Protein AF-V5HB45-F1 (afdb_monomer)

pLDDT: mean 86.49, std 7.19, range [60.03, 95.88]

Solvent-accessible surface area (backbone atoms only — not comparable to full-atom values): 7200 Å² total; per-residue (Å²): 120,46,79,77,49,61,48,100,83,71,48,75,40,68,48,76,88,72,65,58,71,61,53,51,50,64,52,51,70,36,66,66,54,43,49,40,43,73,62,66,76,85,53,87,96,56,84,81,51,80,66,71,38,63,79,40,69,73,33,72,86,61,54,87,64,83,85,69,85,47,71,47,75,51,73,52,77,48,60,89,58,63,80,86,45,102,57,49,88,73,55,70,43,77,48,79,50,74,44,58,63,44,41,49,76,93,74,44,82,130

Foldseek 3Di:
DAWPQADPVRHTDDDDDDPPVVVVVVQCVPVVSVVQLLPDDDDPPDDQAPCVDPVNVVDPVNPDDSPDWDKDKDKDKDAPDDCPDPCHPPRIDIDIDMWTRSGRPVPTDD

Radius of gyration: 19.31 Å; Cα contacts (8 Å, |Δi|>4): 112; chains: 1; bounding box: 42×29×54 Å

Mean predicted aligned error: 6.58 Å

Organism: Ixodes ricinus (NCBI:txid34613)

Structure (mmCIF, N/CA/C/O backbone):
data_AF-V5HB45-F1
#
_entry.id   AF-V5HB4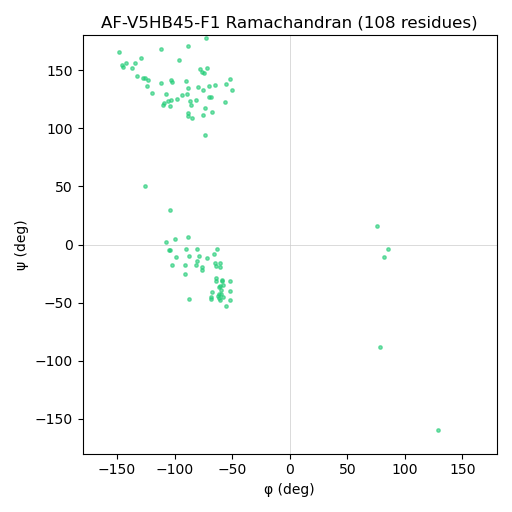5-F1
#
loop_
_atom_site.group_PDB
_atom_site.id
_atom_site.type_symbol
_atom_site.label_atom_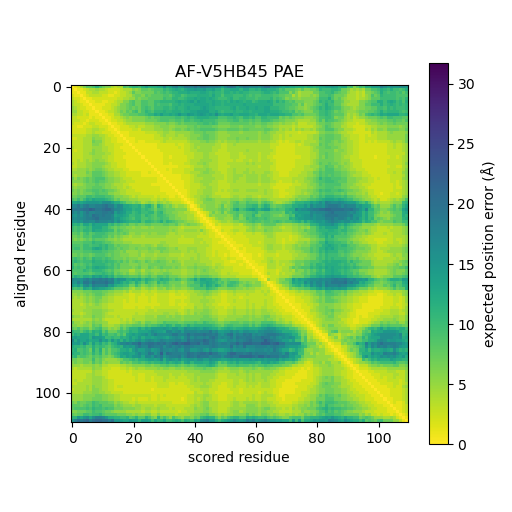id
_atom_site.label_alt_id
_atom_site.label_comp_id
_atom_site.label_asym_id
_atom_site.label_entity_id
_atom_site.label_seq_id
_atom_site.pdbx_PDB_ins_code
_atom_site.Cartn_x
_atom_site.Cartn_y
_atom_site.Cartn_z
_atom_site.occupancy
_atom_site.B_iso_or_equiv
_atom_site.auth_seq_id
_atom_site.auth_comp_id
_atom_site.auth_asym_id
_atom_site.auth_atom_id
_atom_site.pdbx_PDB_model_num
ATOM 1 N N . THR A 1 1 ? -16.562 1.442 9.912 1.00 79.19 1 THR A N 1
ATOM 2 C CA . THR A 1 1 ? -16.160 0.437 10.910 1.00 79.19 1 THR A CA 1
ATOM 3 C C . THR A 1 1 ? -16.796 -0.895 10.590 1.00 79.19 1 THR A C 1
ATOM 5 O O . THR A 1 1 ? -18.017 -0.965 10.534 1.00 79.19 1 THR A O 1
ATOM 8 N N . VAL A 1 2 ? -15.989 -1.921 10.344 1.00 89.31 2 VAL A N 1
ATOM 9 C CA . VAL A 1 2 ? -16.432 -3.307 10.114 1.00 89.31 2 VAL A CA 1
ATOM 10 C C . VAL A 1 2 ? -15.962 -4.154 11.299 1.00 89.31 2 VAL A C 1
ATOM 12 O O . VAL A 1 2 ? -14.859 -3.931 11.795 1.00 89.31 2 VAL A O 1
ATOM 15 N N . SER A 1 3 ? -16.793 -5.078 11.785 1.00 91.19 3 SER A N 1
ATOM 16 C CA . SER A 1 3 ? -16.433 -5.965 12.901 1.00 91.19 3 SER A CA 1
ATOM 17 C C . SER A 1 3 ? -15.552 -7.118 12.417 1.00 91.19 3 SER A C 1
ATOM 19 O O . SER A 1 3 ? -15.830 -7.707 11.375 1.00 91.19 3 SER A O 1
ATOM 21 N N . LEU A 1 4 ? -14.493 -7.414 13.172 1.00 91.31 4 LEU A N 1
ATOM 22 C CA . LEU A 1 4 ? -13.587 -8.547 12.949 1.00 91.31 4 LEU A CA 1
ATOM 23 C C . LEU A 1 4 ? -13.908 -9.749 13.848 1.00 91.31 4 LEU A C 1
ATOM 25 O O . LEU A 1 4 ? -13.371 -10.830 13.634 1.00 91.31 4 LEU A O 1
ATOM 29 N N . GLY A 1 5 ? -14.775 -9.559 14.845 1.00 92.75 5 GLY A N 1
ATOM 30 C CA . GLY A 1 5 ? -15.096 -10.549 15.866 1.00 92.75 5 GLY A CA 1
ATOM 31 C C . GLY A 1 5 ? -14.976 -9.968 17.271 1.00 92.75 5 GLY A C 1
ATOM 32 O O . GLY A 1 5 ? -15.026 -8.751 17.466 1.00 92.75 5 GLY A O 1
ATOM 33 N N . THR A 1 6 ? -14.834 -10.857 18.245 1.00 93.38 6 THR A N 1
ATOM 34 C CA . THR A 1 6 ? -14.691 -10.537 19.667 1.00 93.38 6 THR A CA 1
ATOM 35 C C . THR A 1 6 ? -13.407 -11.157 20.198 1.00 93.38 6 THR A C 1
ATOM 37 O O . THR A 1 6 ? -13.112 -12.314 19.897 1.00 93.38 6 THR A O 1
ATOM 40 N N . ASP A 1 7 ? -12.659 -10.396 20.994 1.00 87.06 7 ASP A N 1
ATOM 41 C CA . ASP A 1 7 ? -11.449 -10.876 21.652 1.00 87.06 7 ASP A CA 1
ATOM 42 C C . ASP A 1 7 ? -11.771 -11.845 22.809 1.00 87.06 7 ASP A C 1
ATOM 44 O O . ASP A 1 7 ? -12.928 -12.091 23.167 1.00 87.06 7 ASP A O 1
ATOM 48 N N . VAL A 1 8 ? -10.721 -12.382 23.438 1.00 89.56 8 VAL A N 1
ATOM 49 C CA . VAL A 1 8 ? -10.828 -13.303 24.586 1.00 89.56 8 VAL A CA 1
ATOM 50 C C . VAL A 1 8 ? -11.525 -12.696 25.812 1.00 89.56 8 VAL A C 1
ATOM 52 O O . VAL A 1 8 ? -11.942 -13.435 26.701 1.00 89.56 8 VAL A O 1
ATOM 55 N N . ASN A 1 9 ? -11.664 -11.370 25.869 1.00 88.69 9 ASN A N 1
ATOM 56 C CA . ASN A 1 9 ? -12.336 -10.639 26.943 1.00 88.69 9 ASN A CA 1
ATOM 57 C C . ASN A 1 9 ? -13.776 -10.244 26.564 1.00 88.69 9 ASN A C 1
ATOM 59 O O . ASN A 1 9 ? -14.433 -9.525 27.320 1.00 88.69 9 ASN A O 1
ATOM 63 N N . GLY A 1 10 ? -14.269 -10.675 25.398 1.00 89.69 10 GLY A N 1
ATOM 64 C CA . GLY A 1 10 ? -15.597 -10.327 24.895 1.00 89.69 10 GLY A CA 1
ATOM 65 C C . GLY A 1 10 ? -15.702 -8.902 24.347 1.00 89.69 10 GLY A C 1
ATOM 66 O O . GLY A 1 10 ? -16.815 -8.405 24.157 1.00 89.69 10 GLY A O 1
ATOM 67 N N . LYS A 1 11 ? -14.580 -8.227 24.074 1.00 88.56 11 LYS A N 1
ATOM 68 C CA . LYS A 1 11 ? -14.565 -6.902 23.448 1.00 88.56 11 LYS A CA 1
ATOM 69 C C . LYS A 1 11 ? -14.553 -7.038 21.928 1.00 88.56 11 LYS A C 1
ATOM 71 O O . LYS A 1 11 ? -13.795 -7.824 21.375 1.00 88.56 11 LYS A O 1
ATOM 76 N N . ALA A 1 12 ? -15.390 -6.259 21.245 1.00 90.44 12 ALA A N 1
ATOM 77 C CA . ALA A 1 12 ? -15.440 -6.268 19.789 1.00 90.44 12 ALA A CA 1
ATOM 78 C C . ALA A 1 12 ? -14.161 -5.675 19.179 1.00 90.44 12 ALA A C 1
ATOM 80 O O . ALA A 1 12 ? -13.812 -4.522 19.458 1.00 90.44 12 ALA A O 1
ATOM 81 N N . ASP A 1 13 ? -13.540 -6.436 18.285 1.00 90.50 13 ASP A N 1
ATOM 82 C CA . ASP A 1 13 ? -12.489 -5.953 17.403 1.00 90.50 13 ASP A CA 1
ATOM 83 C C . ASP A 1 13 ? -13.104 -5.429 16.111 1.00 90.50 13 ASP A C 1
ATOM 85 O O . ASP A 1 13 ? -14.088 -5.954 15.573 1.00 90.50 13 ASP A O 1
ATOM 89 N N . THR A 1 14 ? -12.541 -4.333 15.615 1.00 92.94 14 THR A N 1
ATOM 90 C CA . THR A 1 14 ? -13.065 -3.639 14.443 1.00 92.94 14 THR A CA 1
ATOM 91 C C . THR A 1 14 ? -11.938 -3.109 13.578 1.00 92.94 14 THR A C 1
ATOM 93 O O . THR A 1 14 ? -10.847 -2.838 14.074 1.00 92.94 14 THR A O 1
ATOM 96 N N . PHE A 1 15 ? -12.216 -2.900 12.293 1.00 93.00 15 PHE A N 1
ATOM 97 C CA . PHE A 1 15 ? -11.305 -2.199 11.397 1.00 93.00 15 PHE A CA 1
ATOM 98 C C . PHE A 1 15 ? -12.004 -1.086 10.621 1.00 93.00 15 PHE A C 1
ATOM 100 O O . PHE A 1 15 ? -13.233 -1.051 10.465 1.00 93.00 15 PHE A O 1
ATOM 107 N N . GLN A 1 16 ? -11.189 -0.161 10.120 1.00 93.38 16 GLN A N 1
ATOM 108 C CA . GLN A 1 16 ? -11.615 0.866 9.181 1.00 93.38 16 GLN A CA 1
ATOM 109 C C . GLN A 1 16 ? -11.119 0.496 7.791 1.00 93.38 16 GLN A C 1
ATOM 111 O O . GLN A 1 16 ? -9.921 0.359 7.564 1.00 93.38 16 GLN A O 1
ATOM 116 N N . HIS A 1 17 ? -12.055 0.312 6.865 1.00 92.31 17 HIS A N 1
ATOM 117 C CA . HIS A 1 17 ? -11.727 -0.016 5.488 1.00 92.31 17 HIS A CA 1
ATOM 118 C C . HIS A 1 17 ? -11.348 1.247 4.717 1.00 92.31 17 HIS A C 1
ATOM 120 O O . HIS A 1 17 ? -12.145 2.182 4.619 1.00 92.31 17 HIS A O 1
ATOM 126 N N . VAL A 1 18 ? -10.160 1.229 4.117 1.00 91.06 18 VAL A N 1
ATOM 127 C CA . VAL A 1 18 ? -9.719 2.229 3.146 1.00 91.06 18 VAL A CA 1
ATOM 128 C C . VAL A 1 18 ? -9.665 1.551 1.771 1.00 91.06 18 VAL A C 1
ATOM 130 O O . VAL A 1 18 ? -8.956 0.556 1.619 1.00 91.06 18 VAL A O 1
ATOM 133 N N . PRO A 1 19 ? -10.425 2.027 0.765 1.00 93.69 19 PRO A N 1
ATOM 134 C CA . PRO A 1 19 ? -10.583 1.320 -0.503 1.00 93.69 19 PRO A CA 1
ATOM 135 C C . PRO A 1 19 ? -9.317 1.408 -1.365 1.00 93.69 19 PRO A C 1
ATOM 137 O O . PRO A 1 19 ? -9.158 2.342 -2.154 1.00 93.69 19 PRO A O 1
ATOM 140 N N . LEU A 1 20 ? -8.453 0.395 -1.259 1.00 92.56 20 LEU A N 1
ATOM 141 C CA . LEU A 1 20 ? -7.156 0.336 -1.943 1.00 92.56 20 LEU A CA 1
ATOM 142 C C . LEU A 1 20 ? -7.271 0.594 -3.451 1.00 92.56 20 LEU A C 1
ATOM 144 O O . LEU A 1 20 ? -6.564 1.443 -3.979 1.00 92.56 20 LEU A O 1
ATOM 148 N N . CYS A 1 21 ? -8.206 -0.063 -4.144 1.00 94.19 21 CYS A N 1
ATOM 149 C CA . CYS A 1 21 ? -8.372 0.119 -5.591 1.00 94.19 21 CYS A CA 1
ATOM 150 C C . CYS A 1 21 ? -8.687 1.574 -5.974 1.00 94.19 21 CYS A C 1
ATOM 152 O O . CYS A 1 21 ? -8.139 2.070 -6.952 1.00 94.19 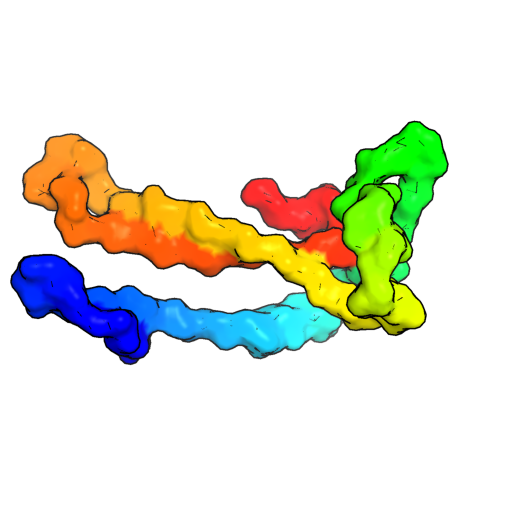21 CYS A O 1
ATOM 154 N N . LYS A 1 22 ? -9.518 2.275 -5.188 1.00 95.88 22 LYS A N 1
ATOM 155 C CA . LYS A 1 22 ? -9.825 3.694 -5.433 1.00 95.88 22 LYS A CA 1
ATOM 156 C C . LYS A 1 22 ? -8.604 4.577 -5.194 1.00 95.88 22 LYS A C 1
ATOM 158 O O . LYS A 1 22 ? -8.349 5.479 -5.979 1.00 95.88 22 LYS A O 1
ATOM 163 N N . MET A 1 23 ? -7.828 4.301 -4.144 1.00 94.44 23 MET A N 1
ATOM 164 C CA . MET A 1 23 ? -6.583 5.033 -3.893 1.00 94.44 23 MET A CA 1
ATOM 165 C C . MET A 1 23 ? -5.585 4.855 -5.036 1.00 94.44 23 MET A C 1
ATOM 167 O O . MET A 1 23 ? -5.013 5.833 -5.504 1.00 94.44 23 MET A O 1
ATOM 171 N N . LEU A 1 24 ? -5.398 3.617 -5.499 1.00 94.31 24 LEU A N 1
ATOM 172 C CA . LEU A 1 24 ? -4.505 3.320 -6.615 1.00 94.31 24 LEU A CA 1
ATOM 173 C C . LEU A 1 24 ? -4.965 4.024 -7.890 1.00 94.31 24 LEU A C 1
ATOM 175 O O . LEU A 1 24 ? -4.132 4.612 -8.563 1.00 94.31 24 LEU A O 1
ATOM 179 N N . GLN A 1 25 ? -6.267 4.032 -8.191 1.00 94.94 25 GLN A N 1
ATOM 180 C CA . GLN A 1 25 ? -6.810 4.792 -9.322 1.00 94.94 25 GLN A CA 1
ATOM 181 C C . GLN A 1 25 ? -6.431 6.273 -9.230 1.00 94.94 25 GLN A C 1
ATOM 183 O O . GLN A 1 25 ? -5.789 6.779 -10.143 1.00 94.94 25 GLN A O 1
ATOM 188 N N . CYS A 1 26 ? -6.701 6.933 -8.099 1.00 95.12 26 CYS A N 1
ATOM 189 C CA . CYS A 1 26 ? -6.349 8.344 -7.918 1.00 95.12 26 CYS A CA 1
ATOM 190 C C . CYS A 1 26 ? -4.837 8.611 -8.037 1.00 95.12 26 CYS A C 1
ATOM 192 O O . CYS A 1 26 ? -4.429 9.650 -8.550 1.00 95.12 26 CYS A O 1
ATOM 194 N N . ILE A 1 27 ? -3.990 7.690 -7.564 1.00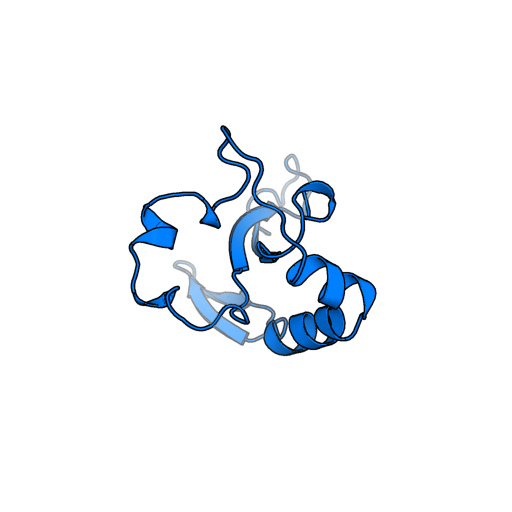 93.12 27 ILE A N 1
ATOM 195 C CA . ILE A 1 27 ? -2.529 7.806 -7.682 1.00 93.12 27 ILE A CA 1
ATOM 196 C C . ILE A 1 27 ? -2.087 7.660 -9.147 1.00 93.12 27 ILE A C 1
ATOM 198 O O . ILE A 1 27 ? -1.260 8.437 -9.621 1.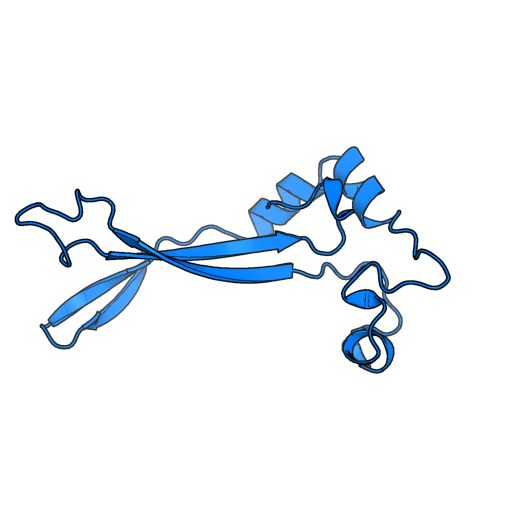00 93.12 27 ILE A O 1
ATOM 202 N N . LEU A 1 28 ? -2.636 6.675 -9.862 1.00 91.44 28 LEU A N 1
ATOM 203 C CA . LEU A 1 28 ? -2.275 6.346 -11.244 1.00 91.44 28 LEU A CA 1
ATOM 204 C C . LEU A 1 28 ? -2.850 7.328 -12.273 1.00 91.44 28 LEU A C 1
ATOM 206 O O . LEU A 1 28 ? -2.306 7.437 -13.367 1.00 91.44 28 LEU A O 1
ATOM 210 N N . GLU A 1 29 ? -3.911 8.057 -11.930 1.00 94.81 29 GLU A N 1
ATOM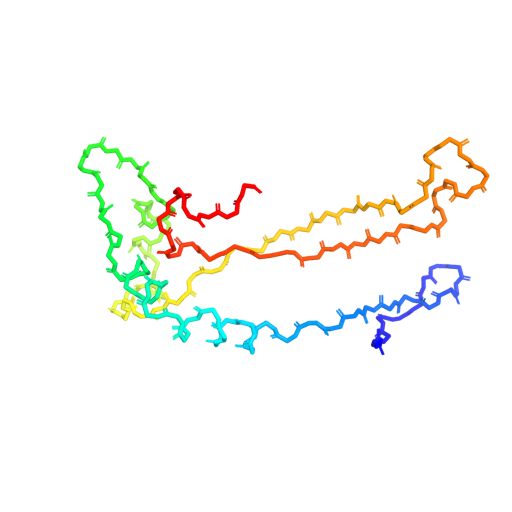 211 C CA . GLU A 1 29 ? -4.451 9.157 -12.740 1.00 94.81 29 GLU A CA 1
ATOM 212 C C . GLU A 1 29 ? -3.465 10.328 -12.871 1.00 94.81 29 GLU A C 1
ATOM 214 O O . GLU A 1 29 ? -3.585 11.140 -13.790 1.00 94.81 29 GLU A O 1
ATOM 219 N N . ASN A 1 30 ? -2.458 10.414 -11.994 1.00 93.81 30 ASN A N 1
ATOM 220 C CA . ASN A 1 30 ? -1.379 11.375 -12.152 1.00 93.81 30 ASN A CA 1
ATOM 221 C C . ASN A 1 30 ? -0.439 10.937 -13.300 1.00 93.81 30 ASN A C 1
ATOM 223 O O . ASN A 1 30 ? 0.238 9.911 -13.180 1.00 93.81 30 ASN A O 1
ATOM 227 N N . PRO A 1 31 ? -0.312 11.727 -14.385 1.00 93.31 31 PRO A N 1
ATOM 228 C CA . PRO A 1 31 ? 0.474 11.338 -15.556 1.00 93.31 31 PRO A CA 1
ATOM 229 C C . PRO A 1 31 ? 1.974 11.184 -15.264 1.00 93.31 31 PRO A C 1
ATOM 231 O O . PRO A 1 31 ? 2.636 10.372 -15.912 1.00 93.31 31 PRO A O 1
ATOM 234 N N . TYR A 1 32 ? 2.517 11.913 -14.282 1.00 91.75 32 TYR A N 1
ATOM 235 C CA . TYR A 1 32 ? 3.917 11.773 -13.873 1.00 91.75 32 TYR A CA 1
ATOM 236 C C . TYR A 1 32 ? 4.154 10.421 -13.197 1.00 91.75 32 TYR A C 1
ATOM 238 O O . TYR A 1 32 ? 5.056 9.686 -13.587 1.00 91.75 32 TYR A O 1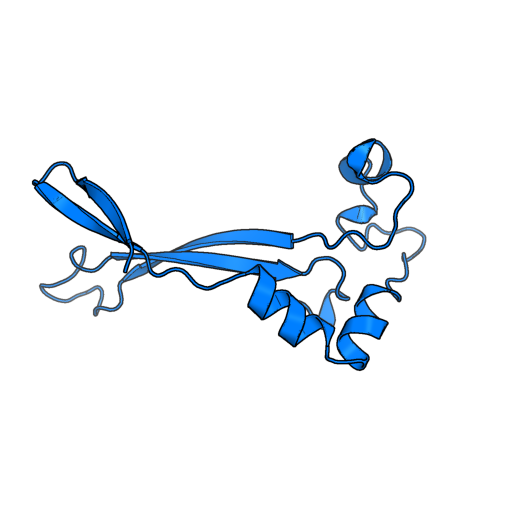
ATOM 246 N N . VAL A 1 33 ? 3.273 10.047 -12.265 1.00 91.19 33 VAL A N 1
ATOM 247 C CA . VAL A 1 33 ? 3.322 8.751 -11.571 1.00 91.19 33 VAL A CA 1
ATOM 248 C C . VAL A 1 33 ? 3.140 7.602 -12.561 1.00 91.19 33 VAL A C 1
ATOM 250 O O . VAL A 1 33 ? 3.882 6.621 -12.517 1.00 91.19 33 VAL A O 1
ATOM 253 N N . TRP A 1 34 ? 2.179 7.727 -13.481 1.00 89.81 34 TRP A N 1
ATOM 254 C CA . TRP A 1 34 ? 1.960 6.734 -14.530 1.00 89.81 34 TRP A CA 1
ATOM 255 C C . TRP A 1 34 ? 3.209 6.534 -15.395 1.00 89.81 34 TRP A C 1
ATOM 257 O O . TRP A 1 34 ? 3.608 5.396 -15.646 1.00 89.81 34 TRP A O 1
ATOM 267 N N . SER A 1 35 ? 3.854 7.627 -15.807 1.00 89.81 35 SER A N 1
ATOM 268 C CA . SER A 1 35 ? 5.121 7.594 -16.543 1.00 89.81 35 SER A CA 1
ATOM 269 C C . SER A 1 35 ? 6.231 6.910 -15.735 1.00 89.81 35 SER A C 1
ATOM 271 O O . SER A 1 35 ? 6.901 6.014 -16.248 1.00 89.81 35 SER A O 1
ATOM 273 N N . ASP A 1 36 ? 6.399 7.266 -14.460 1.00 89.38 36 ASP A N 1
ATOM 274 C CA . ASP A 1 36 ? 7.440 6.699 -13.593 1.00 89.38 36 ASP A CA 1
ATOM 275 C C . ASP A 1 36 ? 7.296 5.182 -13.401 1.00 89.38 36 ASP A C 1
ATOM 277 O O . ASP A 1 36 ? 8.297 4.465 -13.374 1.00 89.38 36 ASP A O 1
ATOM 281 N N . ILE A 1 37 ? 6.060 4.680 -13.326 1.00 87.94 37 ILE A N 1
ATOM 282 C CA . ILE A 1 37 ? 5.758 3.243 -13.205 1.00 87.94 37 ILE A CA 1
ATOM 283 C C . ILE A 1 37 ? 6.211 2.443 -14.429 1.00 87.94 37 ILE A C 1
ATOM 285 O O . ILE A 1 37 ? 6.579 1.275 -14.300 1.00 87.94 37 ILE A O 1
ATOM 289 N N . HIS A 1 38 ? 6.193 3.057 -15.613 1.00 81.19 38 HIS A N 1
ATOM 290 C CA . HIS A 1 38 ? 6.563 2.394 -16.865 1.00 81.19 38 HIS A CA 1
ATOM 291 C C . HIS A 1 38 ? 8.050 2.541 -17.206 1.00 81.19 38 HIS A C 1
ATOM 293 O O . HIS A 1 38 ? 8.568 1.758 -18.000 1.00 81.19 38 HIS A O 1
ATOM 299 N N . ASN A 1 39 ? 8.742 3.500 -16.588 1.00 78.19 39 ASN A N 1
ATOM 300 C CA . ASN A 1 39 ? 10.123 3.864 -16.905 1.00 78.19 39 ASN A CA 1
ATOM 301 C C . ASN A 1 39 ? 11.145 3.336 -15.883 1.00 78.19 39 ASN A C 1
ATOM 303 O O . ASN A 1 39 ? 12.187 3.955 -15.668 1.00 78.19 39 ASN A O 1
ATOM 307 N N . GLN A 1 40 ? 10.877 2.195 -15.239 1.00 72.00 40 GLN A N 1
ATOM 308 C CA . GLN A 1 40 ? 11.893 1.545 -14.410 1.00 72.00 40 GLN A CA 1
ATOM 309 C C . GLN A 1 40 ? 13.036 1.021 -15.284 1.00 72.00 40 GLN A C 1
ATOM 311 O O . GLN A 1 40 ? 12.855 0.112 -16.094 1.00 72.00 40 GLN A O 1
ATOM 316 N N . LEU A 1 41 ? 14.215 1.609 -15.102 1.00 67.94 41 LEU A N 1
ATOM 317 C CA . LEU A 1 41 ? 15.453 1.158 -15.719 1.00 67.94 41 LEU A CA 1
ATOM 318 C C . LEU A 1 41 ? 16.113 0.140 -14.792 1.00 67.94 41 LEU A C 1
ATOM 320 O O . LEU A 1 41 ? 16.282 0.412 -13.604 1.00 67.94 41 LEU A O 1
ATOM 324 N N . ALA A 1 42 ? 16.475 -1.014 -15.343 1.00 71.06 42 ALA A N 1
ATOM 325 C CA . ALA A 1 42 ? 17.397 -1.921 -14.679 1.00 71.06 42 ALA A CA 1
ATOM 326 C C . ALA A 1 42 ? 18.812 -1.345 -14.809 1.00 71.06 42 ALA A C 1
ATOM 328 O O . ALA A 1 42 ? 19.214 -0.930 -15.899 1.00 71.06 42 ALA A O 1
ATOM 329 N N . GLU A 1 43 ? 19.557 -1.310 -13.708 1.00 75.88 43 GLU A N 1
ATOM 330 C CA . GLU A 1 43 ? 20.981 -0.982 -13.742 1.00 75.88 43 GLU A CA 1
ATOM 331 C C . GLU A 1 43 ? 21.784 -2.257 -14.016 1.00 75.88 43 GLU A C 1
ATOM 333 O O . GLU A 1 43 ? 21.664 -3.250 -13.299 1.00 75.88 43 GLU A O 1
ATOM 338 N N . GLU A 1 44 ? 22.603 -2.255 -15.070 1.00 80.00 44 GLU A N 1
ATOM 339 C CA . GLU A 1 44 ? 23.444 -3.411 -15.379 1.00 80.00 44 GLU A CA 1
ATOM 340 C C . GLU A 1 44 ? 24.487 -3.650 -14.278 1.00 80.00 44 GLU A C 1
ATOM 342 O O . GLU A 1 44 ? 25.127 -2.725 -13.779 1.00 80.00 44 GLU A O 1
ATOM 347 N N . GLY A 1 45 ? 24.675 -4.920 -13.913 1.00 85.19 45 GLY A N 1
ATOM 348 C CA . GLY A 1 45 ? 25.670 -5.339 -12.923 1.00 85.19 45 GLY A CA 1
ATOM 349 C C . GLY A 1 45 ? 25.220 -5.263 -11.460 1.00 85.19 45 GLY A C 1
ATOM 350 O O . GLY A 1 45 ? 25.966 -5.726 -10.597 1.00 85.19 45 GLY A O 1
ATOM 351 N N . TYR A 1 46 ? 24.013 -4.761 -11.166 1.00 86.06 46 TYR A N 1
ATOM 352 C CA . TYR A 1 46 ? 23.481 -4.662 -9.802 1.00 86.06 46 TYR A CA 1
ATOM 353 C C . TYR A 1 46 ? 22.008 -5.078 -9.725 1.00 86.06 46 TYR A C 1
ATOM 355 O O . TYR A 1 46 ? 21.247 -4.925 -10.673 1.00 86.06 46 TYR A O 1
ATOM 363 N N . LEU A 1 47 ? 21.590 -5.584 -8.560 1.00 86.00 47 LEU A N 1
ATOM 364 C CA . LEU A 1 47 ? 20.171 -5.770 -8.250 1.00 86.00 47 LEU A CA 1
ATOM 365 C C . LEU A 1 47 ? 19.620 -4.452 -7.698 1.00 86.00 47 LEU A C 1
ATOM 367 O O . LEU A 1 47 ? 19.946 -4.041 -6.585 1.00 86.00 47 LEU A O 1
ATOM 371 N N . SER A 1 48 ? 18.791 -3.793 -8.495 1.00 81.56 48 SER A N 1
ATOM 372 C CA . SER A 1 48 ? 18.210 -2.472 -8.244 1.00 81.56 48 SER A CA 1
ATOM 373 C C . SER A 1 48 ? 16.756 -2.543 -7.767 1.00 81.56 48 SER A C 1
ATOM 375 O O . SER A 1 48 ? 16.213 -1.585 -7.210 1.00 81.56 48 SER A O 1
ATOM 377 N N . SER A 1 49 ? 16.083 -3.673 -7.969 1.00 84.31 49 SER A N 1
ATOM 378 C CA . SER A 1 49 ? 14.678 -3.844 -7.623 1.00 84.31 49 SER A CA 1
ATOM 379 C C . SER A 1 49 ? 14.357 -5.283 -7.226 1.00 84.31 49 SER A C 1
ATOM 381 O O . SER A 1 49 ? 15.113 -6.214 -7.493 1.00 84.31 49 SER A O 1
ATOM 383 N N . VAL A 1 50 ? 13.183 -5.484 -6.618 1.00 85.12 50 VAL A N 1
ATOM 384 C CA . VAL A 1 50 ? 12.674 -6.838 -6.345 1.00 85.12 50 VAL A CA 1
ATOM 385 C C . VAL A 1 50 ? 12.367 -7.620 -7.629 1.00 85.12 50 VAL A C 1
ATOM 387 O O . VAL A 1 50 ? 12.214 -8.836 -7.575 1.00 85.12 50 VAL A O 1
ATOM 390 N N . PHE A 1 51 ? 12.268 -6.932 -8.773 1.00 86.88 51 PHE A N 1
ATOM 391 C CA . PHE A 1 51 ? 11.960 -7.531 -10.069 1.00 86.88 51 PHE A CA 1
ATOM 392 C C . PHE A 1 51 ? 13.182 -8.159 -10.742 1.00 86.88 51 PHE A C 1
ATOM 394 O O . PHE A 1 51 ? 13.015 -8.995 -11.628 1.00 86.88 51 PHE A O 1
ATOM 401 N N . ASP A 1 52 ? 14.381 -7.786 -10.291 1.00 87.19 52 ASP A N 1
ATOM 402 C CA . ASP A 1 52 ? 15.658 -8.255 -10.837 1.00 87.19 52 ASP A CA 1
ATOM 403 C C . ASP A 1 52 ? 16.026 -9.645 -10.281 1.00 87.19 52 ASP A C 1
ATOM 405 O O . ASP A 1 52 ? 16.912 -10.325 -10.794 1.00 87.19 52 ASP A O 1
ATOM 409 N N . GLY A 1 53 ? 15.349 -10.077 -9.211 1.00 87.50 53 GLY A N 1
ATOM 410 C CA . GLY A 1 53 ? 15.567 -11.373 -8.580 1.00 87.50 53 GLY A CA 1
ATOM 411 C C . GLY A 1 53 ? 14.920 -12.531 -9.343 1.00 87.50 53 GLY A C 1
ATOM 412 O O . GLY A 1 53 ? 13.852 -12.398 -9.945 1.00 87.50 53 GLY A O 1
ATOM 413 N N . THR A 1 54 ? 15.521 -13.716 -9.224 1.00 89.44 54 THR A N 1
ATOM 414 C CA . THR A 1 54 ? 15.031 -14.962 -9.843 1.00 89.44 54 THR A CA 1
ATOM 415 C C . THR A 1 54 ? 13.609 -15.314 -9.415 1.00 89.44 54 THR A C 1
ATOM 417 O O . THR A 1 54 ? 12.811 -15.751 -10.232 1.00 89.44 54 THR A O 1
ATOM 420 N N . ALA A 1 55 ? 13.232 -15.025 -8.165 1.00 88.75 55 ALA A N 1
ATOM 421 C CA . ALA A 1 55 ? 11.871 -15.242 -7.674 1.00 88.75 55 ALA A CA 1
ATOM 422 C C . ALA A 1 55 ? 10.799 -14.483 -8.477 1.00 88.75 55 ALA A C 1
ATOM 424 O O . ALA A 1 55 ? 9.672 -14.958 -8.581 1.00 88.75 55 ALA A O 1
ATOM 425 N N . HIS A 1 56 ? 11.129 -13.318 -9.039 1.00 87.25 56 HIS A N 1
ATOM 426 C CA . HIS A 1 56 ? 10.228 -12.590 -9.927 1.00 87.25 56 HIS A CA 1
ATOM 427 C C . HIS A 1 56 ? 10.385 -13.059 -11.379 1.00 87.25 56 HIS A C 1
ATOM 429 O O . HIS A 1 56 ? 9.387 -13.345 -12.039 1.00 87.25 56 HIS A O 1
ATOM 435 N N . HIS A 1 57 ? 11.628 -13.184 -11.856 1.00 85.69 57 HIS A N 1
ATOM 436 C CA . HIS A 1 57 ? 11.934 -13.588 -13.230 1.00 85.69 57 HIS A CA 1
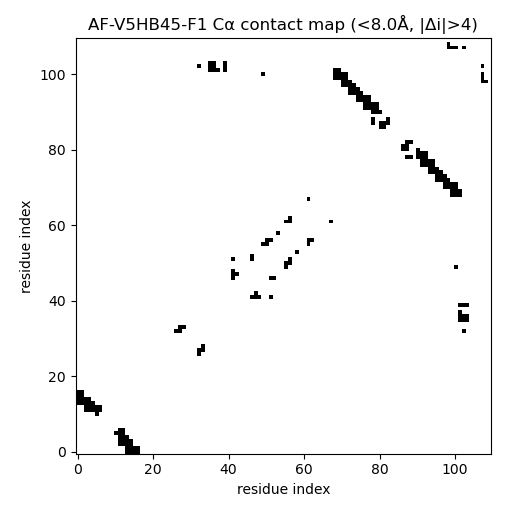ATOM 437 C C . HIS A 1 57 ? 11.381 -14.976 -13.592 1.00 85.69 57 HIS A C 1
ATOM 439 O O . HIS A 1 57 ? 10.809 -15.149 -14.665 1.00 85.69 57 HIS A O 1
ATOM 445 N N . ASP A 1 58 ? 11.505 -15.958 -12.701 1.00 90.06 58 ASP A N 1
ATOM 446 C CA . ASP A 1 58 ? 11.159 -17.359 -12.976 1.00 90.06 58 ASP A CA 1
ATOM 447 C C . ASP A 1 58 ? 9.682 -17.665 -12.699 1.00 90.06 58 ASP A C 1
ATOM 449 O O . ASP A 1 58 ? 9.171 -18.733 -13.044 1.00 90.06 58 ASP A O 1
ATOM 453 N N . HIS A 1 59 ? 8.963 -16.734 -12.073 1.00 88.31 59 HIS A N 1
ATOM 454 C CA . HIS A 1 59 ? 7.602 -16.973 -11.628 1.00 88.31 59 HIS A CA 1
ATOM 455 C C . HIS A 1 59 ? 6.591 -16.633 -12.732 1.00 88.31 59 HIS A C 1
ATOM 457 O O . HIS A 1 59 ? 6.364 -15.471 -13.067 1.00 88.31 59 HIS A O 1
ATOM 463 N N . ALA A 1 60 ? 5.909 -17.665 -13.243 1.00 88.94 60 ALA A N 1
ATOM 464 C CA . ALA A 1 60 ? 5.019 -17.597 -14.410 1.00 88.94 60 ALA A CA 1
ATOM 465 C C . ALA A 1 60 ? 3.949 -16.491 -14.340 1.00 88.94 60 ALA A C 1
ATOM 467 O O . ALA A 1 60 ? 3.584 -15.913 -15.362 1.00 88.94 60 ALA A O 1
ATOM 468 N N . TYR A 1 61 ? 3.465 -16.145 -13.140 1.00 85.25 61 TYR A N 1
ATOM 469 C CA . TYR A 1 61 ? 2.518 -15.038 -12.968 1.00 85.25 61 TYR A CA 1
ATOM 470 C C . TYR A 1 61 ? 3.061 -13.694 -13.468 1.00 85.25 61 TYR A C 1
ATOM 472 O O . TYR A 1 61 ? 2.276 -12.874 -13.932 1.00 85.25 61 TYR A O 1
ATOM 480 N N . PHE A 1 62 ? 4.370 -13.445 -13.400 1.00 82.94 62 PHE A N 1
ATOM 481 C CA . PHE A 1 62 ? 4.972 -12.181 -13.837 1.00 82.94 62 PHE A CA 1
ATOM 482 C C . PHE A 1 62 ? 5.382 -12.188 -15.314 1.00 82.94 62 PHE A C 1
ATOM 484 O O . PHE A 1 62 ? 5.762 -11.150 -15.851 1.00 82.94 62 PHE A O 1
ATOM 491 N N . HIS A 1 63 ? 5.236 -13.319 -16.009 1.00 83.06 63 HIS A N 1
ATOM 492 C CA . HIS A 1 63 ? 5.515 -13.401 -17.441 1.00 83.06 63 HIS A CA 1
ATOM 493 C C . HIS A 1 63 ? 4.448 -12.669 -18.272 1.00 83.06 63 HIS A C 1
ATOM 495 O O . HIS A 1 63 ? 3.277 -12.543 -17.888 1.00 83.06 63 HIS A O 1
ATOM 501 N N . GLY A 1 64 ? 4.867 -12.182 -19.441 1.00 78.62 64 GLY A N 1
ATOM 502 C CA . GLY A 1 64 ? 4.006 -11.524 -20.424 1.00 78.62 64 GLY A CA 1
ATOM 503 C C . GLY A 1 64 ? 3.670 -10.075 -20.075 1.00 78.62 64 GLY A C 1
ATOM 504 O O . GLY A 1 64 ? 4.338 -9.150 -20.534 1.00 78.62 64 GLY A O 1
ATOM 505 N N . ASP A 1 65 ? 2.595 -9.869 -19.313 1.00 74.25 65 ASP A N 1
ATOM 506 C CA . ASP A 1 65 ? 2.025 -8.535 -19.103 1.00 74.25 65 ASP A CA 1
ATOM 507 C C . ASP A 1 65 ? 2.853 -7.677 -18.135 1.00 74.25 65 ASP A C 1
ATOM 509 O O . ASP A 1 65 ? 2.880 -7.919 -16.926 1.00 74.25 65 ASP A O 1
ATOM 513 N N . ARG A 1 66 ? 3.479 -6.633 -18.688 1.00 70.81 66 ARG A N 1
ATOM 514 C CA . ARG A 1 66 ? 4.278 -5.635 -17.963 1.00 70.81 66 ARG A CA 1
ATOM 515 C C . ARG A 1 66 ? 3.437 -4.552 -17.276 1.00 70.81 66 ARG A C 1
ATOM 517 O O . ARG A 1 66 ? 4.004 -3.712 -16.587 1.00 70.81 66 ARG A O 1
ATOM 524 N N . LYS A 1 67 ? 2.109 -4.547 -17.444 1.00 75.38 67 LYS A N 1
ATOM 525 C CA . LYS A 1 67 ? 1.197 -3.556 -16.838 1.00 75.38 67 LYS A CA 1
ATOM 526 C C . LYS A 1 67 ? 0.710 -3.953 -15.442 1.00 75.38 67 LYS A C 1
ATOM 528 O O . LYS A 1 67 ? -0.149 -3.285 -14.868 1.00 75.38 67 LYS A O 1
ATOM 533 N N . LYS A 1 68 ? 1.244 -5.041 -14.885 1.00 84.88 68 LYS A N 1
ATOM 534 C CA . LYS A 1 68 ? 0.913 -5.499 -13.535 1.00 84.88 68 LYS A CA 1
ATOM 535 C C . LYS A 1 68 ? 1.493 -4.545 -12.494 1.00 84.88 68 LYS A C 1
ATOM 537 O O . LYS A 1 68 ? 2.695 -4.275 -12.470 1.00 84.88 68 LYS A O 1
ATOM 542 N N . LEU A 1 69 ? 0.627 -4.074 -11.601 1.00 88.19 69 LEU A N 1
ATOM 543 C CA . LEU A 1 69 ? 1.028 -3.292 -10.441 1.00 88.19 69 LEU A CA 1
ATOM 544 C C . LEU A 1 69 ? 1.412 -4.237 -9.298 1.00 88.19 69 LEU A C 1
ATOM 546 O O . LEU A 1 69 ? 0.594 -5.031 -8.836 1.00 88.19 69 LEU A O 1
ATOM 550 N N . CYS A 1 70 ? 2.650 -4.139 -8.835 1.00 89.31 70 CYS A N 1
ATOM 551 C CA . CYS A 1 70 ? 3.168 -4.875 -7.694 1.00 89.31 70 CYS A CA 1
ATOM 552 C C . CYS A 1 70 ? 3.112 -3.992 -6.447 1.00 89.31 70 CYS A C 1
ATOM 554 O O . CYS A 1 70 ? 3.658 -2.886 -6.416 1.00 89.31 70 CYS A O 1
ATOM 556 N N . ILE A 1 71 ? 2.455 -4.498 -5.406 1.00 92.00 71 ILE A N 1
ATOM 557 C CA . ILE A 1 71 ? 2.225 -3.782 -4.153 1.00 92.00 71 ILE A CA 1
ATOM 558 C C . ILE A 1 71 ? 2.880 -4.563 -3.021 1.00 92.00 71 ILE A C 1
ATOM 560 O O . ILE A 1 71 ? 2.653 -5.764 -2.883 1.00 92.00 71 ILE A O 1
ATOM 564 N N . GLN A 1 72 ? 3.666 -3.873 -2.201 1.00 92.31 72 GLN A N 1
ATOM 565 C CA . GLN A 1 72 ? 4.160 -4.412 -0.941 1.00 92.31 72 GLN A CA 1
ATOM 566 C C . GLN A 1 72 ? 3.209 -4.010 0.173 1.00 92.31 72 GLN A C 1
ATOM 568 O O . GLN A 1 72 ? 2.912 -2.826 0.307 1.00 92.31 72 GLN A O 1
ATOM 573 N N . LEU A 1 73 ? 2.756 -4.978 0.966 1.00 93.69 73 LEU A N 1
ATOM 574 C CA . LEU A 1 73 ? 1.976 -4.737 2.175 1.00 93.69 73 LEU A CA 1
ATOM 575 C C . LEU A 1 73 ? 2.869 -4.908 3.400 1.00 93.69 73 LEU A C 1
ATOM 577 O O . LEU A 1 73 ? 3.703 -5.813 3.440 1.00 93.69 73 LEU A O 1
ATOM 581 N N . TYR A 1 74 ? 2.672 -4.057 4.397 1.00 93.50 74 TYR A N 1
ATOM 582 C CA . TYR A 1 74 ? 3.322 -4.178 5.696 1.00 93.50 74 TYR A CA 1
ATOM 583 C C . TYR A 1 74 ? 2.376 -3.702 6.791 1.00 93.50 74 TYR A C 1
ATOM 585 O O . TYR A 1 74 ? 1.467 -2.909 6.545 1.00 93.50 74 TYR A O 1
ATOM 593 N N . SER A 1 75 ? 2.570 -4.216 7.998 1.00 94.62 75 SER A N 1
ATOM 594 C CA . SER A 1 75 ? 1.747 -3.886 9.155 1.00 94.62 75 SER A CA 1
ATOM 595 C C . SER A 1 75 ? 2.612 -3.414 10.308 1.00 94.62 75 SER A C 1
ATOM 597 O O . SER A 1 75 ? 3.683 -3.976 10.531 1.00 94.62 75 SER A O 1
ATOM 599 N N . ASP A 1 76 ? 2.112 -2.437 11.054 1.00 93.00 76 ASP A N 1
ATOM 600 C CA . ASP A 1 76 ? 2.720 -1.985 12.303 1.00 93.00 76 ASP A CA 1
ATOM 601 C C . ASP A 1 76 ? 1.655 -1.860 13.395 1.00 93.00 76 ASP A C 1
ATOM 603 O O . ASP A 1 76 ? 0.501 -1.501 13.127 1.00 93.00 76 ASP A O 1
ATOM 607 N N . GLU A 1 77 ? 2.049 -2.165 14.627 1.00 91.12 77 GLU A N 1
ATOM 608 C CA . GLU A 1 77 ? 1.220 -1.992 15.812 1.00 91.12 77 GLU A CA 1
ATOM 609 C C . GLU A 1 77 ? 1.702 -0.786 16.606 1.00 91.12 77 GLU A C 1
ATOM 611 O O . GLU A 1 77 ? 2.838 -0.742 17.075 1.00 91.12 77 GLU A O 1
ATOM 616 N N . PHE A 1 78 ? 0.806 0.165 16.850 1.00 88.25 78 PHE A N 1
ATOM 617 C CA . PHE A 1 78 ? 1.129 1.347 17.636 1.00 88.25 78 PHE A CA 1
ATOM 618 C C . PHE A 1 78 ? 0.053 1.664 18.668 1.00 88.25 78 PHE A C 1
ATOM 620 O O . PHE A 1 78 ? -1.117 1.296 18.549 1.00 88.25 78 PHE A O 1
ATOM 627 N N . GLU A 1 79 ? 0.461 2.377 19.714 1.00 86.44 79 GLU A N 1
ATOM 628 C CA . GLU A 1 79 ? -0.445 2.939 20.709 1.00 86.44 79 GLU A CA 1
ATOM 629 C C . GLU A 1 79 ? -0.526 4.451 20.521 1.00 86.44 79 GLU A C 1
ATOM 631 O O . GLU A 1 79 ? 0.487 5.141 20.476 1.00 86.44 79 GLU A O 1
ATOM 636 N N . VAL A 1 80 ? -1.747 4.984 20.457 1.00 82.06 80 VAL A N 1
ATOM 637 C CA . VAL A 1 80 ? -1.975 6.437 20.307 1.00 82.0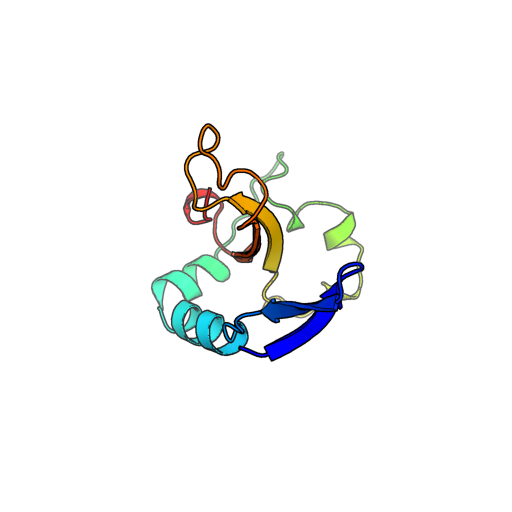6 80 VAL A CA 1
ATOM 638 C C . VAL A 1 80 ? -1.793 7.185 21.640 1.00 82.06 80 VAL A C 1
ATOM 640 O O . VAL A 1 80 ? -1.812 8.411 21.699 1.00 82.06 80 VAL A O 1
ATOM 643 N N . CYS A 1 81 ? -1.664 6.451 22.748 1.00 79.38 81 CYS A N 1
ATOM 644 C CA . CYS A 1 81 ? -1.560 7.006 24.095 1.00 79.38 81 CYS A CA 1
ATOM 645 C C . CYS A 1 81 ? -0.103 7.136 24.551 1.00 79.38 81 CYS A C 1
ATOM 647 O O . CYS A 1 81 ? 0.776 6.421 24.084 1.00 79.38 81 CYS A O 1
ATOM 649 N N . ASN A 1 82 ? 0.133 8.007 25.539 1.00 76.00 82 ASN A N 1
ATOM 650 C CA . ASN A 1 82 ? 1.430 8.095 26.205 1.00 76.00 82 ASN A CA 1
ATOM 651 C C . ASN A 1 82 ? 1.822 6.712 26.778 1.00 76.00 82 ASN A C 1
ATOM 653 O O . ASN A 1 82 ? 1.079 6.188 27.621 1.00 76.00 82 ASN A O 1
ATOM 657 N N . PRO A 1 83 ? 2.985 6.151 26.391 1.00 71.44 83 PRO A N 1
ATOM 658 C CA . PRO A 1 83 ? 3.423 4.822 26.817 1.00 71.44 83 PRO A CA 1
ATOM 659 C C . PRO A 1 83 ? 3.720 4.712 28.321 1.00 71.44 83 PRO A C 1
ATOM 661 O O . PRO A 1 83 ? 3.936 3.608 28.813 1.00 71.44 83 PRO A O 1
ATOM 664 N N . LEU A 1 84 ? 3.726 5.818 29.073 1.00 78.06 84 LEU A N 1
ATOM 665 C CA . LEU A 1 84 ? 3.965 5.841 30.522 1.00 78.06 84 LEU A CA 1
ATOM 666 C C . LEU A 1 84 ? 2.688 6.054 31.359 1.00 78.06 84 LEU A C 1
ATOM 668 O O . LEU A 1 84 ? 2.745 6.011 32.585 1.00 78.06 84 LEU A O 1
ATOM 672 N N . GLY A 1 85 ? 1.534 6.297 30.728 1.00 78.38 85 GLY A N 1
ATOM 673 C CA . GLY A 1 85 ? 0.286 6.614 31.430 1.00 78.38 85 GLY A CA 1
ATOM 674 C C . GLY A 1 85 ? -0.557 5.393 31.826 1.00 78.38 85 GLY A C 1
ATOM 675 O O . GLY A 1 85 ? -0.364 4.282 31.341 1.00 78.38 85 GLY A O 1
ATOM 676 N N . SER A 1 86 ? -1.603 5.618 32.629 1.00 78.50 86 SER A N 1
ATOM 677 C CA . SER A 1 86 ? -2.574 4.596 33.088 1.00 78.50 86 SER A CA 1
ATOM 678 C C . SER A 1 86 ? -3.409 3.925 31.976 1.00 78.50 86 SER A C 1
ATOM 680 O O . SER A 1 86 ? -4.224 3.027 32.234 1.00 78.50 86 SER A O 1
ATOM 682 N N . LYS A 1 87 ? -3.232 4.377 30.730 1.00 75.50 87 LYS A N 1
ATOM 683 C CA . LYS A 1 87 ? -3.866 3.838 29.521 1.00 75.50 87 LYS A CA 1
ATOM 684 C C . LYS A 1 87 ? -2.914 3.044 28.616 1.00 75.50 87 LYS A C 1
ATOM 686 O O . LYS A 1 87 ? -3.368 2.570 27.575 1.00 75.50 87 LYS A O 1
ATOM 691 N N . ARG A 1 88 ? -1.646 2.869 29.009 1.00 75.81 88 ARG A N 1
ATOM 692 C CA . ARG A 1 88 ? -0.684 1.996 28.317 1.00 75.81 88 ARG A CA 1
ATOM 693 C C . ARG A 1 88 ? -1.298 0.608 28.086 1.00 75.81 88 ARG A C 1
ATOM 695 O O . ARG A 1 88 ? -1.907 0.055 29.004 1.00 75.81 88 ARG A O 1
ATOM 702 N N . GLY A 1 89 ? -1.180 0.065 26.876 1.00 73.06 89 GLY A N 1
ATOM 703 C CA . GLY A 1 89 ? -1.696 -1.261 26.515 1.00 73.06 89 GLY A CA 1
ATOM 704 C C . GLY A 1 89 ? -3.184 -1.329 26.154 1.00 73.06 89 GLY A C 1
ATOM 705 O O . GLY A 1 89 ? -3.633 -2.360 25.664 1.00 73.06 89 GLY A O 1
ATOM 706 N N . LYS A 1 90 ? -3.978 -0.272 26.384 1.00 76.62 90 LYS A N 1
ATOM 707 C CA . LYS A 1 90 ? -5.450 -0.334 26.216 1.00 76.62 90 LYS A CA 1
ATOM 708 C C . LYS A 1 90 ? -5.944 0.051 24.823 1.00 76.62 90 LYS A C 1
ATOM 710 O O . LYS A 1 90 ? -7.039 -0.350 24.427 1.00 76.62 90 LYS A O 1
ATOM 715 N N . HIS A 1 91 ? -5.170 0.864 24.111 1.00 80.44 91 HIS A N 1
ATOM 716 C CA . HIS A 1 91 ? -5.557 1.470 22.835 1.00 80.44 91 HIS A CA 1
ATOM 717 C C . HIS A 1 91 ? -4.520 1.166 21.750 1.00 80.44 91 HIS A C 1
ATOM 719 O O . HIS A 1 91 ? -4.033 2.078 21.080 1.00 80.44 91 HIS A O 1
ATOM 725 N N . LYS A 1 92 ? -4.164 -0.116 21.620 1.00 86.06 92 LYS A N 1
ATOM 726 C CA . LYS A 1 92 ? -3.368 -0.602 20.495 1.00 86.06 92 LYS A CA 1
ATOM 727 C C . LYS A 1 92 ? -4.190 -0.562 19.214 1.00 86.06 92 LYS A C 1
ATOM 729 O O . LYS A 1 92 ? -5.359 -0.946 19.212 1.00 86.06 92 LYS A O 1
ATOM 734 N N . LEU A 1 93 ? -3.559 -0.100 18.147 1.00 90.12 93 LEU A N 1
ATOM 735 C CA . LEU A 1 93 ? -4.066 -0.142 16.787 1.00 90.12 93 LEU A CA 1
ATOM 736 C C . LEU A 1 93 ? -3.049 -0.878 15.924 1.00 90.12 93 LEU A C 1
ATOM 738 O O . LEU A 1 93 ? -1.848 -0.685 16.084 1.00 90.12 93 LEU A O 1
ATOM 742 N N . MET A 1 94 ? -3.548 -1.678 14.991 1.00 91.62 94 MET A N 1
ATOM 743 C CA . MET A 1 94 ? -2.751 -2.207 13.895 1.00 91.62 94 MET A CA 1
ATOM 744 C C . MET A 1 94 ? -3.086 -1.406 12.644 1.00 91.62 94 MET A C 1
ATOM 746 O O . MET A 1 94 ? -4.256 -1.313 12.259 1.00 91.62 94 MET A O 1
ATOM 750 N N . ALA A 1 95 ? -2.073 -0.829 12.012 1.00 93.19 95 ALA A N 1
ATOM 751 C CA . ALA A 1 95 ? -2.212 -0.257 10.684 1.00 93.19 95 ALA A CA 1
ATOM 752 C C . ALA A 1 95 ? -1.611 -1.199 9.650 1.00 93.19 95 ALA A C 1
ATOM 754 O O . ALA A 1 95 ? -0.555 -1.789 9.863 1.00 93.19 95 ALA A O 1
ATOM 755 N N . VAL A 1 96 ? -2.302 -1.311 8.518 1.00 93.06 96 VAL A N 1
ATOM 756 C CA . VAL A 1 96 ? -1.813 -1.986 7.319 1.00 93.06 96 VAL A CA 1
ATOM 757 C C . VAL A 1 96 ? -1.545 -0.913 6.277 1.00 93.06 96 VAL A C 1
ATOM 759 O O . VAL A 1 96 ? -2.441 -0.150 5.909 1.00 93.06 96 VAL A O 1
ATOM 762 N N . TYR A 1 97 ? -0.306 -0.860 5.819 1.00 92.69 97 TYR A N 1
ATOM 763 C CA . TYR A 1 97 ? 0.199 0.097 4.851 1.00 92.69 97 TYR A CA 1
ATOM 764 C C . TYR A 1 97 ? 0.541 -0.607 3.545 1.00 92.69 97 TYR A C 1
ATOM 766 O O . TYR A 1 97 ? 0.609 -1.839 3.472 1.00 92.69 97 TYR A O 1
ATOM 774 N N . PHE A 1 98 ? 0.783 0.191 2.508 1.00 93.19 98 PHE A N 1
ATOM 775 C CA . PHE A 1 98 ? 1.251 -0.330 1.241 1.00 93.19 98 PHE A CA 1
ATOM 776 C C . PHE A 1 98 ? 2.232 0.608 0.542 1.00 93.19 98 PHE A C 1
ATOM 778 O O . PHE A 1 98 ? 2.150 1.828 0.679 1.00 93.19 98 PHE A O 1
ATOM 785 N N . SER A 1 99 ? 3.104 0.027 -0.279 1.00 92.56 99 SER A N 1
ATOM 786 C CA . SER A 1 99 ? 3.976 0.750 -1.208 1.00 92.56 99 SER A CA 1
ATOM 787 C C . SER A 1 99 ? 3.824 0.191 -2.620 1.00 92.56 99 SER A C 1
ATOM 789 O O . SER A 1 99 ? 3.669 -1.016 -2.810 1.00 92.56 99 SER A O 1
ATOM 791 N N . ILE A 1 100 ? 3.888 1.064 -3.628 1.00 92.69 100 ILE A N 1
ATOM 792 C CA . ILE A 1 100 ? 3.856 0.673 -5.043 1.00 92.69 100 ILE A CA 1
ATOM 793 C C . ILE A 1 100 ? 5.288 0.393 -5.504 1.00 92.69 100 ILE A C 1
ATOM 795 O O . ILE A 1 100 ? 6.103 1.309 -5.634 1.00 92.69 100 ILE A O 1
ATOM 799 N N . LEU A 1 101 ? 5.602 -0.873 -5.771 1.00 90.50 101 LEU A N 1
ATOM 800 C CA . LEU A 1 101 ? 6.958 -1.306 -6.114 1.00 90.50 101 LEU A CA 1
ATOM 801 C C . LEU A 1 101 ? 7.355 -0.946 -7.548 1.00 90.50 101 LEU A C 1
ATOM 803 O O . LEU A 1 101 ? 8.540 -0.866 -7.848 1.00 90.50 101 LEU A O 1
ATOM 807 N N . ASN A 1 102 ? 6.403 -0.668 -8.436 1.00 90.00 102 ASN A N 1
ATOM 808 C CA . ASN A 1 102 ? 6.712 -0.205 -9.792 1.00 90.00 102 ASN A CA 1
ATOM 809 C C . ASN A 1 102 ? 7.239 1.237 -9.827 1.00 90.00 102 ASN A C 1
ATOM 811 O O . ASN A 1 102 ? 7.762 1.668 -10.846 1.00 90.00 102 ASN A O 1
ATOM 815 N N . LEU A 1 103 ? 7.150 1.997 -8.733 1.00 89.44 103 LEU A N 1
ATOM 816 C CA . LEU A 1 103 ? 7.770 3.319 -8.688 1.00 89.44 103 LEU A CA 1
ATOM 817 C C . LEU A 1 103 ? 9.295 3.205 -8.544 1.00 89.44 103 LEU A C 1
ATOM 819 O O . LEU A 1 103 ? 9.773 2.265 -7.899 1.00 89.44 103 LEU A O 1
ATOM 823 N N . PRO A 1 104 ? 10.085 4.134 -9.109 1.00 85.75 104 PRO A N 1
ATOM 824 C CA . PRO A 1 104 ? 11.510 4.256 -8.813 1.00 85.75 104 PRO A CA 1
ATOM 825 C C . PRO A 1 104 ? 11.751 4.339 -7.302 1.00 85.75 104 PRO A C 1
ATOM 827 O O . PRO A 1 104 ? 10.986 5.001 -6.602 1.00 85.75 104 PRO A O 1
ATOM 830 N N . GLN A 1 105 ? 12.823 3.720 -6.790 1.00 82.69 105 GLN A N 1
ATOM 831 C CA . GLN A 1 105 ? 13.082 3.661 -5.340 1.00 82.69 105 GLN A CA 1
ATOM 832 C C . GLN A 1 105 ? 13.034 5.040 -4.662 1.00 82.69 105 GLN A C 1
ATOM 834 O O . GLN A 1 105 ? 12.443 5.183 -3.598 1.00 82.69 105 GLN A O 1
ATOM 839 N N . LYS A 1 106 ? 13.579 6.073 -5.318 1.00 84.19 106 LYS A N 1
ATOM 840 C CA . LYS A 1 106 ? 13.595 7.462 -4.826 1.00 84.19 106 LYS A CA 1
ATOM 841 C C . LYS A 1 106 ? 12.206 8.082 -4.603 1.00 84.19 106 LYS A C 1
ATOM 843 O O . LYS A 1 106 ? 12.111 9.089 -3.911 1.00 84.19 106 LYS A O 1
ATOM 848 N N . LEU A 1 107 ? 11.162 7.519 -5.216 1.00 85.88 107 LEU A N 1
ATOM 849 C CA . LEU A 1 107 ? 9.772 7.977 -5.115 1.00 85.88 107 LEU A CA 1
ATOM 850 C C . LEU A 1 107 ? 8.914 7.080 -4.215 1.00 85.88 107 LEU A C 1
ATOM 852 O O . LEU A 1 107 ? 7.744 7.385 -3.991 1.00 85.88 107 LEU A O 1
ATOM 856 N N . ARG A 1 108 ? 9.460 5.966 -3.713 1.00 83.88 108 ARG A N 1
ATOM 857 C CA . ARG A 1 108 ? 8.739 5.101 -2.775 1.00 83.88 108 ARG A CA 1
ATOM 858 C C . ARG A 1 108 ? 8.738 5.737 -1.387 1.00 83.88 108 ARG A C 1
ATOM 860 O O . ARG A 1 108 ? 9.684 6.427 -1.004 1.00 83.88 108 ARG A O 1
ATOM 867 N N . SER A 1 109 ? 7.667 5.493 -0.635 1.00 73.25 109 SER A N 1
ATOM 868 C CA . SER A 1 109 ? 7.620 5.811 0.792 1.00 73.25 109 SER A CA 1
ATOM 869 C C . SER A 1 109 ? 8.787 5.128 1.509 1.00 73.25 109 SER A C 1
ATOM 871 O O . SER A 1 109 ? 9.103 3.980 1.192 1.00 73.25 109 SER A O 1
ATOM 873 N N . ARG A 1 110 ? 9.424 5.845 2.438 1.00 60.03 110 ARG A N 1
ATOM 874 C CA . ARG A 1 110 ? 10.444 5.278 3.328 1.00 60.03 110 ARG A CA 1
ATOM 875 C C . ARG A 1 110 ? 9.816 4.444 4.430 1.00 60.03 110 ARG A C 1
ATOM 877 O O . ARG A 1 110 ? 8.709 4.826 4.871 1.00 60.03 110 ARG A O 1
#

Sequence (110 aa):
TVSLGTDVNGKADTFQHVPLCKMLQCILENPYVWSDIHNQLAEEGYLSSVFDGTAHHDHAYFHGDRKKLCIQLYSDEFEVCNPLGSKRGKHKLMAVYFSILNLPQKLRSR

Nearest PDB structures (foldseek):
  7wwv-assembly1_F  TM=4.825E-01  e=9.433E+00  Vibrio phage ICP1_2011_A

Secondary structure (DSSP, 8-state):
-EEEEE-TTSPEEEE----HHHHHHHHHTSHHHHHHHH--PPPTTS--STTSSHHHHT-GGGSS-TTPPPEEEEEEEEESS-TTSTTTTTSEEEEEEEEETTS-GGGS--